Protein AF-A0A6V7XSJ8-F1 (afdb_monomer_lite)

Radius of gyration: 25.2 Å; chains: 1; bounding box: 64×35×84 Å

pLDDT: mean 87.39, std 11.79, range [41.0, 97.06]

Structure (mmCIF, N/CA/C/O backbone):
data_AF-A0A6V7XSJ8-F1
#
_entry.id   AF-A0A6V7XSJ8-F1
#
loop_
_atom_site.group_PDB
_atom_site.id
_atom_site.type_symbol
_atom_site.label_atom_id
_atom_site.label_alt_id
_atom_site.label_comp_id
_atom_site.label_asym_id
_atom_site.label_entity_id
_atom_site.label_seq_id
_atom_site.pdbx_PDB_ins_code
_atom_site.Cartn_x
_atom_site.Cartn_y
_atom_site.Cartn_z
_atom_site.occupancy
_atom_site.B_iso_or_equiv
_atom_site.auth_seq_id
_atom_site.auth_comp_id
_atom_site.auth_asym_id
_atom_site.auth_atom_id
_atom_site.pdbx_PDB_model_num
ATOM 1 N N . MET A 1 1 ? 30.328 -7.408 -43.874 1.00 63.12 1 MET A N 1
ATOM 2 C CA . MET A 1 1 ? 31.336 -8.475 -43.660 1.00 63.12 1 MET A CA 1
ATOM 3 C C . MET A 1 1 ? 31.063 -9.715 -44.503 1.00 63.12 1 MET A C 1
ATOM 5 O O . MET A 1 1 ? 31.983 -10.146 -45.178 1.00 63.12 1 MET A O 1
ATOM 9 N N . PHE A 1 2 ? 29.824 -10.223 -44.564 1.00 69.25 2 PHE A N 1
ATOM 10 C CA . PHE A 1 2 ? 29.476 -11.401 -45.383 1.00 69.25 2 PHE A CA 1
ATOM 11 C C . PHE A 1 2 ? 29.810 -11.287 -46.884 1.00 69.25 2 PHE A C 1
ATOM 13 O O . PHE A 1 2 ? 30.227 -12.275 -47.473 1.00 69.25 2 PHE A O 1
ATOM 20 N N . ILE A 1 3 ? 29.685 -10.093 -47.479 1.00 80.62 3 ILE A N 1
ATOM 21 C CA . ILE A 1 3 ? 29.991 -9.845 -48.905 1.00 80.62 3 ILE A CA 1
ATOM 22 C C . ILE A 1 3 ? 31.507 -9.827 -49.194 1.00 80.62 3 ILE A C 1
ATOM 24 O O . ILE A 1 3 ? 31.918 -10.119 -50.308 1.00 80.62 3 ILE A O 1
ATOM 28 N N . ILE A 1 4 ? 32.340 -9.496 -48.199 1.00 83.94 4 ILE A N 1
ATOM 29 C CA . ILE A 1 4 ? 33.801 -9.362 -48.361 1.00 83.94 4 ILE A CA 1
ATOM 30 C C . ILE A 1 4 ? 34.502 -10.690 -48.067 1.00 83.94 4 ILE A C 1
ATOM 32 O O . ILE A 1 4 ? 35.364 -11.125 -48.818 1.00 83.94 4 ILE A O 1
ATOM 36 N N . SER A 1 5 ? 34.150 -11.341 -46.958 1.00 82.94 5 SER A N 1
ATOM 37 C CA . SER A 1 5 ? 34.619 -12.691 -46.649 1.00 82.94 5 SER A CA 1
ATOM 38 C C . SER A 1 5 ? 33.635 -13.385 -45.715 1.00 82.94 5 SER A C 1
ATOM 40 O O . SER A 1 5 ? 33.434 -12.998 -44.564 1.00 82.94 5 SER A O 1
ATOM 42 N N . TRP A 1 6 ? 33.005 -14.439 -46.226 1.00 88.88 6 TRP A N 1
ATOM 43 C CA . TRP A 1 6 ? 31.966 -15.173 -45.507 1.00 88.88 6 TRP A CA 1
ATOM 44 C C . TRP A 1 6 ? 32.512 -15.919 -44.277 1.00 88.88 6 TRP A C 1
ATOM 46 O O . TRP A 1 6 ? 31.845 -15.978 -43.245 1.00 88.88 6 TRP A O 1
ATOM 56 N N . TRP A 1 7 ? 33.757 -16.410 -44.341 1.00 88.00 7 TRP A N 1
ATOM 57 C CA . TRP A 1 7 ? 34.388 -17.131 -43.230 1.00 88.00 7 TRP A CA 1
ATOM 58 C C . TRP A 1 7 ? 34.697 -16.210 -42.037 1.00 88.00 7 TRP A C 1
ATOM 60 O O . TRP A 1 7 ? 34.354 -16.526 -40.898 1.00 88.00 7 TRP A O 1
ATOM 70 N N . THR A 1 8 ? 35.265 -15.022 -42.267 1.00 90.06 8 THR A N 1
ATOM 71 C CA . THR A 1 8 ? 35.552 -14.074 -41.170 1.00 90.06 8 THR A CA 1
ATOM 72 C C . THR A 1 8 ? 34.268 -13.570 -40.496 1.00 90.06 8 THR A C 1
ATOM 74 O O . THR A 1 8 ? 34.232 -13.358 -39.281 1.00 90.06 8 THR A O 1
ATOM 77 N N . ALA A 1 9 ? 33.181 -13.439 -41.262 1.00 89.19 9 ALA A N 1
ATOM 78 C CA . ALA A 1 9 ? 31.868 -13.079 -40.740 1.00 89.19 9 ALA A CA 1
ATOM 79 C C . ALA A 1 9 ? 31.292 -14.169 -39.817 1.00 89.19 9 ALA A C 1
ATOM 81 O O . ALA A 1 9 ? 30.773 -13.855 -38.748 1.00 89.19 9 ALA A O 1
ATOM 82 N N . LEU A 1 10 ? 31.445 -15.446 -40.184 1.00 91.56 10 LEU A N 1
ATOM 83 C CA . LEU A 1 10 ? 31.057 -16.580 -39.339 1.00 91.56 10 LEU A CA 1
ATOM 84 C C . LEU A 1 10 ? 31.848 -16.611 -38.025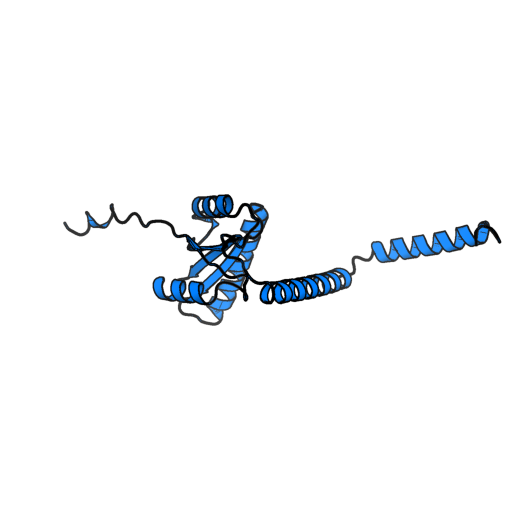 1.00 91.56 10 LEU A C 1
ATOM 86 O O . LEU A 1 10 ? 31.267 -16.803 -36.957 1.00 91.56 10 LEU A O 1
ATOM 90 N N . LEU A 1 11 ? 33.158 -16.361 -38.093 1.00 91.94 11 LEU A N 1
ATOM 91 C CA . LEU A 1 11 ? 34.026 -16.350 -36.917 1.00 91.94 11 LEU A CA 1
ATOM 92 C C . LEU A 1 11 ? 33.646 -15.232 -35.935 1.00 91.94 11 LEU A C 1
ATOM 94 O O . LEU A 1 11 ? 33.499 -15.479 -34.740 1.00 91.94 11 LEU A O 1
ATOM 98 N N . THR A 1 12 ? 33.442 -14.007 -36.425 1.00 92.19 12 THR A N 1
ATOM 99 C CA . THR A 1 12 ? 33.048 -12.873 -35.570 1.00 92.19 12 THR A CA 1
ATOM 100 C C . THR A 1 12 ? 31.660 -13.071 -34.964 1.00 92.19 12 THR A C 1
ATOM 102 O O . THR A 1 12 ? 31.475 -12.806 -33.777 1.00 92.19 12 THR A O 1
ATOM 105 N N . PHE A 1 13 ? 30.707 -13.613 -35.727 1.00 92.81 13 PHE A N 1
ATOM 106 C CA . PHE A 1 13 ? 29.383 -13.963 -35.215 1.00 92.81 13 PHE A CA 1
ATOM 107 C C . PHE A 1 13 ? 29.461 -14.990 -34.079 1.00 92.81 13 PHE A C 1
ATOM 109 O O . PHE A 1 13 ? 28.840 -14.792 -33.035 1.00 92.81 13 PHE A O 1
ATOM 116 N N . PHE A 1 14 ? 30.275 -16.038 -34.233 1.00 94.50 14 PHE A N 1
ATOM 117 C CA . PHE A 1 14 ? 30.504 -17.022 -33.175 1.00 94.50 14 PHE A CA 1
ATOM 118 C C . PHE A 1 14 ? 31.067 -16.378 -31.901 1.00 94.50 14 PHE A C 1
ATOM 120 O O . PHE A 1 14 ? 30.554 -16.639 -30.815 1.00 94.50 14 PHE A O 1
ATOM 127 N N . PHE A 1 15 ? 32.057 -15.485 -32.015 1.00 95.25 15 PHE A N 1
ATOM 128 C CA . PHE A 1 15 ? 32.591 -14.755 -30.859 1.00 95.25 15 PHE A CA 1
ATOM 129 C C . PHE A 1 15 ? 31.533 -13.886 -30.168 1.00 95.25 15 PHE A C 1
ATOM 131 O O . PHE A 1 15 ? 31.435 -13.908 -28.941 1.00 95.25 15 PHE A O 1
ATOM 138 N N . PHE A 1 16 ? 30.705 -13.162 -30.925 1.00 94.75 16 PHE A N 1
ATOM 139 C CA . PHE A 1 16 ? 29.608 -12.375 -30.354 1.00 94.75 16 PHE A CA 1
ATOM 140 C C . PHE A 1 16 ? 28.580 -13.250 -29.636 1.00 94.75 16 PHE A C 1
ATOM 142 O O . PHE A 1 16 ? 28.163 -12.910 -28.530 1.00 94.75 16 PHE A O 1
ATOM 149 N N . VAL A 1 17 ? 28.201 -14.387 -30.223 1.00 94.62 17 VAL A N 1
ATOM 150 C CA . VAL A 1 17 ? 27.280 -15.349 -29.602 1.00 94.62 17 VAL A CA 1
ATOM 151 C C . VAL A 1 17 ? 27.898 -15.963 -28.345 1.00 94.62 17 VAL A C 1
ATOM 153 O O . VAL A 1 17 ? 27.226 -16.042 -27.322 1.00 94.62 17 VAL A O 1
ATOM 156 N N . ALA A 1 18 ? 29.179 -16.331 -28.369 1.00 93.44 18 ALA A N 1
ATOM 157 C CA . ALA A 1 18 ? 29.881 -16.879 -27.210 1.00 93.44 18 ALA A CA 1
ATOM 158 C C . ALA A 1 18 ? 29.947 -15.868 -26.052 1.00 93.44 18 ALA A C 1
ATOM 160 O O . ALA A 1 18 ? 29.645 -16.214 -24.910 1.00 93.44 18 ALA A O 1
ATOM 161 N N . ILE A 1 19 ? 30.263 -14.602 -26.346 1.00 92.31 19 ILE A N 1
ATOM 162 C CA . ILE A 1 19 ? 30.249 -13.513 -25.359 1.00 92.31 19 ILE A CA 1
ATOM 163 C C . ILE A 1 19 ? 28.825 -13.264 -24.848 1.00 92.31 19 ILE A C 1
ATOM 165 O O . ILE A 1 19 ? 28.627 -13.091 -23.646 1.00 92.31 19 ILE A O 1
ATOM 169 N N . TYR A 1 20 ? 27.824 -13.279 -25.730 1.00 89.31 20 TYR A N 1
ATOM 170 C CA . TYR A 1 20 ? 26.421 -13.109 -25.357 1.00 89.31 20 TYR A CA 1
ATOM 171 C C . TYR A 1 20 ? 25.954 -14.210 -24.398 1.00 89.31 20 TYR A C 1
ATOM 173 O O . TYR A 1 20 ? 25.417 -13.903 -23.335 1.00 89.31 20 TYR A O 1
ATOM 181 N N . ILE A 1 21 ? 26.217 -15.477 -24.727 1.00 88.62 21 ILE A N 1
ATOM 182 C CA . ILE A 1 21 ? 25.907 -16.638 -23.882 1.00 88.62 21 ILE A CA 1
ATOM 183 C C . ILE A 1 21 ? 26.650 -16.527 -22.543 1.00 88.62 21 ILE A C 1
ATOM 185 O O . ILE A 1 21 ? 26.052 -16.737 -21.488 1.00 88.62 21 ILE A O 1
ATOM 189 N N . TYR A 1 22 ? 27.923 -16.124 -22.557 1.00 88.12 22 TYR A N 1
ATOM 190 C CA . TYR A 1 22 ? 28.721 -15.936 -21.344 1.00 88.12 22 TYR A CA 1
ATOM 191 C C . TYR A 1 22 ? 28.134 -14.866 -20.406 1.00 88.12 22 TYR A C 1
ATOM 193 O O . TYR A 1 22 ? 28.004 -15.095 -19.200 1.00 88.12 22 TYR A O 1
ATOM 201 N N . VAL A 1 23 ? 27.730 -13.711 -20.944 1.00 83.56 23 VAL A N 1
ATOM 202 C CA . VAL A 1 23 ? 27.083 -12.639 -20.169 1.00 83.56 23 VAL A CA 1
ATOM 203 C C . VAL A 1 23 ? 25.695 -13.062 -19.690 1.00 83.56 23 VAL A C 1
ATOM 205 O O . VAL A 1 23 ? 25.355 -12.808 -18.538 1.00 83.56 23 VAL A O 1
ATOM 208 N N . ALA A 1 24 ? 24.911 -13.741 -20.530 1.00 77.44 24 ALA A N 1
ATOM 209 C CA . ALA A 1 24 ? 23.573 -14.213 -20.182 1.00 77.44 24 ALA A CA 1
ATOM 210 C C . ALA A 1 24 ? 23.591 -15.262 -19.055 1.00 77.44 24 ALA A C 1
ATOM 212 O O . ALA A 1 24 ? 22.710 -15.254 -18.193 1.00 77.44 24 ALA A O 1
ATOM 213 N N . HIS A 1 25 ? 24.605 -16.133 -19.014 1.00 76.44 25 HIS A N 1
ATOM 214 C CA . HIS A 1 25 ? 24.755 -17.136 -17.955 1.00 76.44 25 HIS A CA 1
ATOM 215 C C . HIS A 1 25 ? 25.295 -16.576 -16.640 1.00 76.44 25 HIS A C 1
ATOM 217 O O . HIS A 1 25 ? 24.993 -17.122 -15.574 1.00 76.44 25 HIS A O 1
ATOM 223 N N . ARG A 1 26 ? 26.040 -15.464 -16.660 1.00 77.19 26 ARG A N 1
ATOM 224 C CA . ARG A 1 26 ? 26.332 -14.739 -15.422 1.00 77.19 26 ARG A CA 1
ATOM 225 C C . ARG A 1 26 ? 25.073 -14.004 -14.981 1.00 77.19 26 ARG A C 1
ATOM 227 O O . ARG A 1 26 ? 24.807 -12.879 -15.390 1.00 77.19 26 ARG A O 1
ATOM 234 N N . LYS A 1 27 ? 24.319 -14.634 -14.076 1.00 58.28 27 LYS A N 1
ATOM 235 C CA . LYS A 1 27 ? 23.227 -14.015 -13.313 1.00 58.28 27 LYS A CA 1
ATOM 236 C C . LYS A 1 27 ? 23.809 -12.921 -12.406 1.00 58.28 27 LYS A C 1
ATOM 238 O O . LYS A 1 27 ? 24.014 -13.109 -11.212 1.00 58.28 27 LYS A O 1
ATOM 243 N N . LEU A 1 2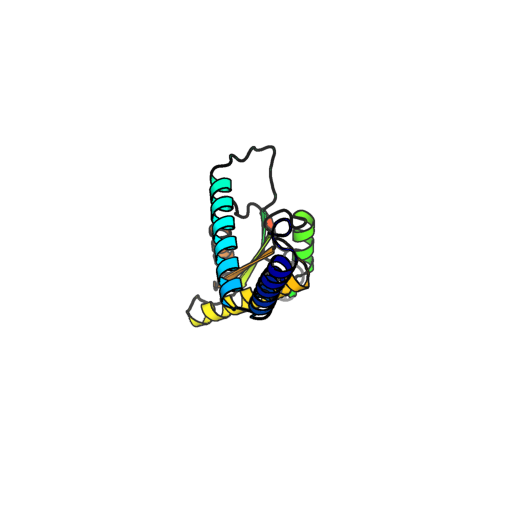8 ? 24.159 -11.790 -13.008 1.00 56.91 28 LEU A N 1
ATOM 244 C CA . LEU A 1 28 ? 24.730 -10.633 -12.344 1.00 56.91 28 LEU A CA 1
ATOM 245 C C . LEU A 1 28 ? 23.646 -10.034 -11.451 1.00 56.91 28 LEU A C 1
ATOM 247 O O . LEU A 1 28 ? 22.672 -9.455 -11.934 1.00 56.91 28 LEU A O 1
ATOM 251 N N . THR A 1 29 ? 23.828 -10.134 -10.139 1.00 60.22 29 THR A N 1
ATOM 252 C CA . THR A 1 29 ? 23.026 -9.420 -9.134 1.00 60.22 29 THR A CA 1
ATOM 253 C C . THR A 1 29 ? 22.911 -7.922 -9.448 1.00 60.22 29 THR A C 1
ATOM 255 O O . THR A 1 29 ? 21.887 -7.311 -9.140 1.00 60.22 29 THR A O 1
ATOM 258 N N . SER A 1 30 ? 23.891 -7.338 -10.152 1.00 63.91 30 SER A N 1
ATOM 259 C CA . SER A 1 30 ? 23.836 -5.955 -10.632 1.00 63.91 30 SER A CA 1
ATOM 260 C C . SER A 1 30 ? 22.699 -5.692 -11.629 1.00 63.91 30 SER A C 1
ATOM 262 O O . SER A 1 30 ? 22.080 -4.636 -11.532 1.00 63.91 30 SER A O 1
ATOM 264 N N . ILE A 1 31 ? 22.336 -6.625 -12.522 1.00 69.12 31 ILE A N 1
ATOM 265 C CA . ILE A 1 31 ? 21.240 -6.435 -13.498 1.00 69.12 31 ILE A CA 1
ATOM 266 C C . ILE A 1 31 ? 19.907 -6.216 -12.776 1.00 69.12 31 ILE A C 1
ATOM 268 O O . ILE A 1 31 ? 19.142 -5.327 -13.148 1.00 69.12 31 ILE A O 1
ATOM 272 N N . GLY A 1 32 ? 19.655 -6.965 -11.698 1.00 74.38 32 GLY A N 1
ATOM 273 C CA . GLY A 1 32 ? 18.466 -6.780 -10.863 1.00 74.38 32 GLY A CA 1
ATOM 274 C C . GLY A 1 32 ? 18.431 -5.405 -10.191 1.00 74.38 32 GLY A C 1
ATOM 275 O O . GLY A 1 32 ? 17.395 -4.740 -10.190 1.00 74.38 32 GLY A O 1
ATOM 276 N N . VAL A 1 33 ? 19.575 -4.930 -9.690 1.00 76.62 33 VAL A N 1
ATOM 277 C CA . VAL A 1 33 ? 19.698 -3.597 -9.076 1.00 76.62 33 VAL A CA 1
ATOM 278 C C . VAL A 1 33 ? 19.525 -2.481 -10.113 1.00 76.62 33 VAL A C 1
ATOM 280 O O . VAL A 1 33 ? 18.838 -1.494 -9.843 1.00 76.62 33 VAL A O 1
ATOM 283 N N . HIS A 1 34 ? 20.092 -2.628 -11.312 1.00 82.19 34 HIS A N 1
ATOM 284 C CA . HIS A 1 34 ? 19.903 -1.677 -12.411 1.00 82.19 34 HIS A CA 1
ATOM 285 C C . HIS A 1 34 ? 18.442 -1.632 -12.878 1.00 82.19 34 HIS A C 1
ATOM 287 O O . HIS A 1 34 ? 17.898 -0.544 -13.070 1.00 82.19 34 HIS A O 1
ATOM 293 N N . LEU A 1 35 ? 17.781 -2.788 -12.989 1.00 85.38 35 LEU A N 1
ATOM 294 C CA . LEU A 1 35 ? 16.366 -2.870 -13.347 1.00 85.38 35 LEU A CA 1
ATOM 295 C C . LEU A 1 35 ? 15.477 -2.218 -12.281 1.00 85.38 35 LEU A C 1
ATOM 297 O O . LEU A 1 35 ? 14.582 -1.447 -12.621 1.00 85.38 35 LEU A O 1
ATOM 301 N N . HIS A 1 36 ? 15.752 -2.464 -10.997 1.00 83.25 36 HIS A N 1
ATOM 302 C CA . HIS A 1 36 ? 15.031 -1.826 -9.897 1.00 83.25 36 HIS A CA 1
ATOM 303 C C . HIS A 1 36 ? 15.149 -0.297 -9.952 1.00 83.25 36 HIS A C 1
ATOM 305 O O . HIS A 1 36 ? 14.137 0.397 -9.865 1.00 83.25 36 HIS A O 1
ATOM 311 N N . LYS A 1 37 ? 16.363 0.229 -10.175 1.00 87.56 37 LYS A N 1
ATOM 312 C CA . LYS A 1 37 ? 16.598 1.673 -10.345 1.00 87.56 37 LYS A CA 1
ATOM 313 C C . LYS A 1 37 ? 15.790 2.243 -11.513 1.00 87.56 37 LYS A C 1
ATOM 315 O O . LYS A 1 37 ? 15.122 3.258 -11.347 1.00 87.56 37 LYS A O 1
ATOM 320 N N . LEU A 1 38 ? 15.798 1.568 -12.665 1.00 91.19 38 LEU A N 1
ATOM 321 C CA . LEU A 1 38 ? 15.038 1.994 -13.843 1.00 91.19 38 LEU A CA 1
ATOM 322 C C . LEU A 1 38 ? 13.528 2.039 -13.567 1.00 91.19 38 LEU A C 1
ATOM 324 O O . LEU A 1 38 ? 12.864 3.011 -13.929 1.00 91.19 38 LEU A O 1
ATOM 328 N N . ILE A 1 39 ? 12.984 0.994 -12.935 1.00 92.81 39 ILE A N 1
ATOM 329 C CA . ILE A 1 39 ? 11.562 0.916 -12.577 1.00 92.81 39 ILE A CA 1
ATOM 330 C C . ILE A 1 39 ? 11.206 2.045 -11.613 1.00 92.81 39 ILE A C 1
ATOM 332 O O . ILE A 1 39 ? 10.231 2.753 -11.847 1.00 92.81 39 ILE A O 1
ATOM 336 N N . LEU A 1 40 ? 12.013 2.255 -10.574 1.00 92.44 40 LEU A N 1
ATOM 337 C CA . LEU A 1 40 ? 11.773 3.294 -9.580 1.00 92.44 40 LEU A CA 1
ATOM 338 C C . LEU A 1 40 ? 11.750 4.693 -10.210 1.00 92.44 40 LEU A C 1
ATOM 340 O O . LEU A 1 40 ? 10.806 5.446 -9.975 1.00 92.44 40 LEU A O 1
ATOM 344 N N . SER A 1 41 ? 12.732 5.022 -11.056 1.00 93.62 41 SER A N 1
ATOM 345 C CA . SER A 1 41 ? 12.765 6.304 -11.770 1.00 93.62 41 SER A CA 1
ATOM 346 C C . SER A 1 41 ? 11.541 6.488 -12.669 1.00 93.62 41 SER A C 1
ATOM 348 O O . SER A 1 41 ? 10.922 7.549 -12.639 1.00 93.62 41 SER A O 1
ATOM 350 N N . LYS A 1 42 ? 11.133 5.449 -13.413 1.00 95.69 42 LYS A N 1
ATOM 351 C CA . LYS A 1 42 ? 9.914 5.496 -14.238 1.00 95.69 42 LYS A CA 1
ATOM 352 C C . LYS A 1 42 ? 8.660 5.717 -13.395 1.00 95.69 42 LYS A C 1
ATOM 354 O O . LYS A 1 42 ? 7.856 6.582 -13.735 1.00 95.69 42 LYS A O 1
ATOM 359 N N . CYS A 1 43 ? 8.498 4.978 -12.297 1.00 93.19 43 CYS A N 1
ATOM 360 C CA . CYS A 1 43 ? 7.373 5.144 -11.378 1.00 93.19 43 CYS A CA 1
ATOM 361 C C . CYS A 1 43 ? 7.319 6.568 -10.821 1.00 93.19 43 CYS A C 1
ATOM 363 O O . CYS A 1 43 ? 6.257 7.180 -10.834 1.00 93.19 43 CYS A O 1
ATOM 365 N N . PHE A 1 44 ? 8.458 7.126 -10.406 1.00 91.81 44 PHE A N 1
ATOM 366 C CA . PHE A 1 44 ? 8.531 8.497 -9.909 1.00 91.81 44 PHE A CA 1
ATOM 367 C C . PHE A 1 44 ? 8.095 9.521 -10.968 1.00 91.81 44 PHE A C 1
ATOM 369 O O . PHE A 1 44 ? 7.246 10.366 -10.687 1.00 91.81 44 PHE A O 1
ATOM 376 N N . THR A 1 45 ? 8.595 9.416 -12.205 1.00 93.81 45 THR A N 1
ATOM 377 C CA . THR A 1 45 ? 8.174 10.292 -13.312 1.00 93.81 45 THR A CA 1
ATOM 378 C C . THR A 1 45 ? 6.675 10.172 -13.602 1.00 93.81 45 THR A C 1
ATOM 380 O O . THR A 1 45 ? 6.018 11.184 -13.843 1.00 93.81 45 THR A O 1
ATOM 383 N N . ILE A 1 46 ? 6.115 8.958 -13.555 1.00 92.88 46 ILE A N 1
ATOM 384 C CA . ILE A 1 46 ? 4.679 8.723 -13.762 1.00 92.88 46 ILE A CA 1
ATOM 385 C C . ILE A 1 46 ? 3.854 9.342 -12.628 1.00 92.88 46 ILE A C 1
ATOM 387 O O . ILE A 1 46 ? 2.902 10.065 -12.912 1.00 92.88 46 ILE A O 1
ATOM 391 N N . CYS A 1 47 ? 4.231 9.120 -11.366 1.00 91.69 47 CYS A N 1
ATOM 392 C CA . CYS A 1 47 ? 3.561 9.724 -10.212 1.00 91.69 47 CYS A CA 1
ATOM 393 C C . CYS A 1 47 ? 3.602 11.256 -10.281 1.00 91.69 47 CYS A C 1
ATOM 395 O O . CYS A 1 47 ? 2.589 11.915 -10.078 1.00 91.69 47 CYS A O 1
ATOM 397 N N . PHE A 1 48 ? 4.743 11.836 -10.652 1.00 92.38 48 PHE A N 1
ATOM 398 C CA . PHE A 1 48 ? 4.868 13.283 -10.802 1.00 92.38 48 PHE A CA 1
ATOM 399 C C . PHE A 1 48 ? 4.038 13.839 -11.972 1.00 92.38 48 PHE A C 1
ATOM 401 O O . PHE A 1 48 ? 3.464 14.923 -11.883 1.00 92.38 48 PHE A O 1
ATOM 408 N N . LYS A 1 49 ? 3.923 13.095 -13.078 1.00 91.75 49 LYS A N 1
ATOM 409 C CA . LYS A 1 49 ? 3.019 13.456 -14.179 1.00 91.75 49 LYS A CA 1
ATOM 410 C C . LYS A 1 49 ? 1.551 13.388 -13.746 1.00 91.75 49 LYS A C 1
ATOM 412 O O . LYS A 1 49 ? 0.758 14.233 -14.162 1.00 91.75 49 LYS A O 1
ATOM 417 N N . LEU A 1 50 ? 1.203 12.419 -12.899 1.00 89.81 50 LEU A N 1
ATOM 418 C CA . LEU A 1 50 ? -0.138 12.293 -12.337 1.00 89.81 50 LEU A CA 1
ATOM 419 C C . LEU A 1 50 ? -0.504 13.529 -11.505 1.00 89.81 50 LEU A C 1
ATOM 421 O O . LEU A 1 50 ? -1.585 14.070 -11.712 1.00 89.81 50 LEU A O 1
ATOM 425 N N . GLU A 1 51 ? 0.410 14.053 -10.678 1.00 89.56 51 GLU A N 1
ATOM 426 C CA . GLU A 1 51 ? 0.198 15.303 -9.919 1.00 89.56 51 GLU A CA 1
ATOM 427 C C . GLU A 1 51 ? -0.237 16.479 -10.794 1.00 89.56 51 GLU A C 1
ATOM 429 O O . GLU A 1 51 ? -1.135 17.234 -10.430 1.00 89.56 51 GLU A O 1
ATOM 434 N N . ARG A 1 52 ? 0.353 16.621 -11.981 1.00 86.69 52 ARG A N 1
ATOM 435 C CA . ARG A 1 52 ? 0.044 17.726 -12.901 1.00 86.69 52 ARG A CA 1
ATOM 436 C C . ARG A 1 52 ? -1.237 17.524 -13.708 1.00 86.69 52 ARG A C 1
ATOM 438 O O . ARG A 1 52 ? -1.710 18.467 -14.327 1.00 86.69 52 ARG A O 1
ATOM 445 N N . THR A 1 53 ? -1.781 16.311 -13.735 1.00 86.75 53 THR A N 1
ATOM 446 C CA . THR A 1 53 ? -2.969 15.991 -14.535 1.00 86.75 53 THR A CA 1
ATOM 447 C C . THR A 1 53 ? -4.225 16.413 -13.783 1.00 86.75 53 THR A C 1
ATOM 449 O O . THR A 1 53 ? -4.451 15.941 -12.670 1.00 86.75 53 THR A O 1
ATOM 452 N N . GLU A 1 54 ? -5.047 17.293 -14.350 1.00 80.19 54 GLU A N 1
ATOM 453 C CA . GLU A 1 54 ? -6.302 17.702 -13.711 1.00 80.19 54 GLU A CA 1
ATOM 454 C C . GLU A 1 54 ? -7.297 16.537 -13.634 1.00 80.19 54 GLU A C 1
ATOM 456 O O . GLU A 1 54 ? -7.516 15.805 -14.602 1.00 80.19 54 GLU A O 1
ATOM 461 N N . GLU A 1 55 ? -7.898 16.350 -12.459 1.00 75.00 55 GLU A N 1
ATOM 462 C CA . GLU A 1 55 ? -8.974 15.382 -12.283 1.00 75.00 55 GLU A CA 1
ATOM 463 C C . GLU A 1 55 ? -10.295 16.038 -12.679 1.00 75.00 55 GLU A C 1
ATOM 465 O O . GLU A 1 55 ? -10.807 16.920 -11.992 1.00 75.00 55 GLU A O 1
ATOM 470 N N . HIS A 1 56 ? -10.872 15.599 -13.794 1.00 77.19 56 HIS A N 1
ATOM 471 C CA . HIS A 1 56 ? -12.233 15.989 -14.137 1.00 77.19 56 HIS A CA 1
ATOM 472 C C . HIS A 1 56 ? -13.241 15.194 -13.304 1.00 77.19 56 HIS A C 1
ATOM 474 O O . HIS A 1 56 ? -13.151 13.970 -13.214 1.00 77.19 56 HIS A O 1
ATOM 480 N N . VAL A 1 57 ? -14.273 15.876 -12.793 1.00 68.56 57 VAL A N 1
ATOM 481 C CA . VAL A 1 57 ? -15.371 15.294 -11.985 1.00 68.56 57 VAL A CA 1
ATOM 482 C C . VAL A 1 57 ? -16.031 14.082 -12.665 1.00 68.56 57 VAL A C 1
ATOM 484 O O . VAL A 1 57 ? -16.517 13.171 -12.003 1.00 68.56 57 VAL A O 1
ATOM 487 N N . LYS A 1 58 ? -15.997 14.028 -14.003 1.00 81.50 58 LYS A N 1
ATOM 488 C CA . LYS A 1 58 ? -16.556 12.934 -14.813 1.00 81.50 58 LYS A CA 1
ATOM 489 C C . LYS A 1 58 ? -15.709 11.651 -14.827 1.00 81.50 58 LYS A C 1
ATOM 491 O O . LYS A 1 58 ? -16.179 10.642 -15.336 1.00 81.50 58 LYS A O 1
ATOM 496 N N . ASN A 1 59 ? -14.485 11.669 -14.297 1.00 82.62 59 ASN A N 1
ATOM 497 C CA . ASN A 1 59 ? -13.552 10.539 -14.325 1.00 82.62 59 ASN A CA 1
ATOM 498 C C . ASN A 1 59 ? -13.144 10.105 -12.909 1.00 82.62 59 ASN A C 1
ATOM 500 O O . ASN A 1 59 ? -11.963 9.930 -12.606 1.00 82.62 59 ASN A O 1
ATOM 504 N N . TYR A 1 60 ? -14.133 9.966 -12.025 1.00 87.12 60 TYR A N 1
ATOM 505 C CA . TYR A 1 60 ? -13.910 9.488 -10.666 1.00 87.12 60 TYR A CA 1
ATOM 506 C C . TYR A 1 60 ? -13.370 8.050 -10.659 1.00 87.12 60 TYR A C 1
ATOM 508 O O . TYR A 1 60 ? -13.901 7.171 -11.343 1.00 87.12 60 TYR A O 1
ATOM 516 N N . ARG A 1 61 ? -12.340 7.791 -9.842 1.00 88.75 61 ARG A N 1
ATOM 517 C CA . ARG A 1 61 ? -11.815 6.442 -9.591 1.00 88.75 61 ARG A CA 1
ATOM 518 C C . ARG A 1 61 ? -11.878 6.103 -8.097 1.00 88.75 61 ARG A C 1
ATOM 520 O O . ARG A 1 61 ? -11.341 6.862 -7.288 1.00 88.75 61 ARG A O 1
ATOM 527 N N . PRO A 1 62 ? -12.479 4.9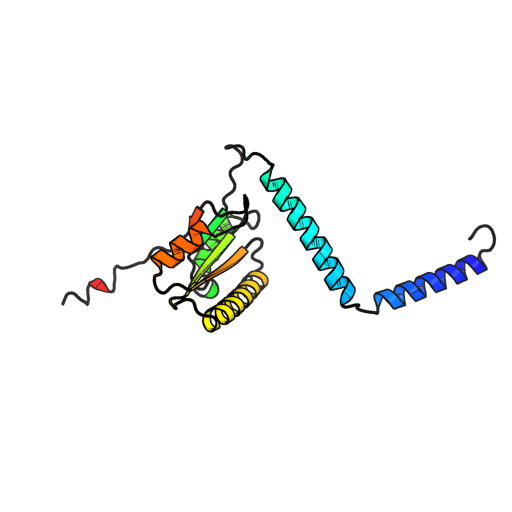64 -7.712 1.00 92.69 62 PRO A N 1
ATOM 528 C CA . PRO A 1 62 ? -12.555 4.567 -6.311 1.00 92.69 62 PRO A CA 1
ATOM 529 C C . PRO A 1 62 ? -11.180 4.105 -5.814 1.00 92.69 62 PRO A C 1
ATOM 531 O O . PRO A 1 62 ? -10.640 3.118 -6.310 1.00 92.69 62 PRO A O 1
ATOM 534 N N . GLN A 1 63 ? -10.613 4.802 -4.833 1.00 94.38 63 GLN A N 1
ATOM 535 C CA . GLN A 1 63 ? -9.359 4.453 -4.163 1.00 94.38 63 GLN A CA 1
ATOM 536 C C . GLN A 1 63 ? -9.681 4.147 -2.696 1.00 94.38 63 GLN A C 1
ATOM 538 O O . GLN A 1 63 ? -9.997 5.045 -1.915 1.00 94.38 63 GLN A O 1
ATOM 543 N N . ILE A 1 64 ? -9.649 2.872 -2.317 1.00 96.38 64 ILE A N 1
ATOM 544 C CA . ILE A 1 64 ? -10.289 2.396 -1.084 1.00 96.38 64 ILE A CA 1
ATOM 545 C C . ILE A 1 64 ? -9.243 2.107 -0.005 1.00 96.38 64 ILE A C 1
ATOM 547 O O . ILE A 1 64 ? -8.303 1.347 -0.232 1.00 96.38 64 ILE A O 1
ATOM 551 N N . LEU A 1 65 ? -9.434 2.675 1.185 1.00 97.06 65 LEU A N 1
ATOM 552 C CA . LEU A 1 65 ? -8.766 2.269 2.417 1.00 97.06 65 LEU A CA 1
ATOM 553 C C . LEU A 1 65 ? -9.674 1.301 3.177 1.00 97.06 65 LEU A C 1
ATOM 555 O O . LEU A 1 65 ? -10.714 1.694 3.702 1.00 97.06 65 LEU A O 1
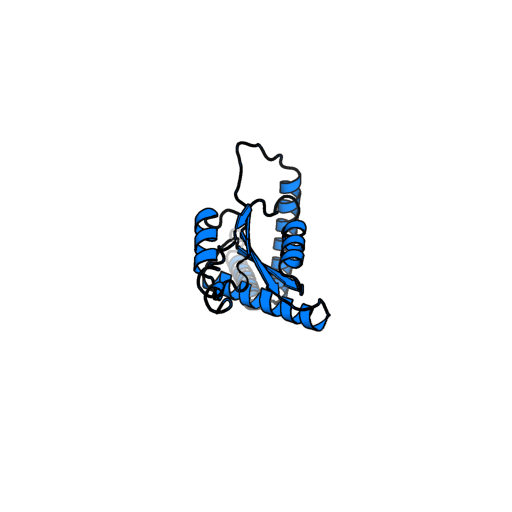ATOM 559 N N . VAL A 1 66 ? -9.273 0.041 3.269 1.00 96.56 66 VAL A N 1
ATOM 560 C CA . VAL A 1 66 ? -9.991 -0.999 4.004 1.00 96.56 66 VAL A CA 1
ATOM 561 C C . VAL A 1 66 ? -9.411 -1.117 5.401 1.00 96.56 66 VAL A C 1
ATOM 563 O O . VAL A 1 66 ? -8.268 -1.531 5.569 1.00 96.56 66 VAL A O 1
ATOM 566 N N . LEU A 1 67 ? -10.205 -0.824 6.426 1.00 95.38 67 LEU A N 1
ATOM 567 C CA . LEU A 1 67 ? -9.843 -1.073 7.823 1.00 95.38 67 LEU A CA 1
ATOM 568 C C . LEU A 1 67 ? -10.081 -2.552 8.170 1.00 95.38 67 LEU A C 1
ATOM 570 O O . LEU A 1 67 ? -10.975 -2.903 8.945 1.00 95.38 67 LEU A O 1
ATOM 574 N N . SER A 1 68 ? -9.295 -3.437 7.555 1.00 92.00 68 SER A N 1
ATOM 575 C CA . SER A 1 68 ? -9.412 -4.890 7.716 1.00 92.00 68 SER A CA 1
ATOM 576 C C . SER A 1 68 ? -8.830 -5.389 9.036 1.00 92.00 68 SER A C 1
ATOM 578 O O . SER A 1 68 ? -9.255 -6.433 9.527 1.00 92.00 68 SER A O 1
ATOM 580 N N . GLY A 1 69 ? -7.869 -4.673 9.627 1.00 91.19 69 GLY A N 1
ATOM 581 C CA . GLY A 1 69 ? -6.979 -5.293 10.604 1.00 91.19 69 GLY A CA 1
ATOM 582 C C . GLY A 1 69 ? -6.098 -6.303 9.874 1.00 91.19 69 GLY A C 1
ATOM 583 O O . GLY A 1 69 ? -5.567 -5.973 8.817 1.00 91.19 69 GLY A O 1
ATOM 584 N N . ASN A 1 70 ? -6.015 -7.538 10.371 1.00 91.81 70 ASN A N 1
ATOM 585 C CA . ASN A 1 70 ? -5.385 -8.629 9.630 1.00 91.81 70 ASN A CA 1
ATOM 586 C C . ASN A 1 70 ? -6.238 -9.007 8.385 1.00 91.81 70 ASN A C 1
ATOM 588 O O . ASN A 1 70 ? -7.325 -9.567 8.545 1.00 91.81 70 ASN A O 1
ATOM 592 N N . PRO A 1 71 ? -5.769 -8.746 7.148 1.00 91.25 71 PRO A N 1
ATOM 593 C CA . PRO A 1 71 ? -6.459 -9.106 5.905 1.00 91.25 71 PRO A CA 1
ATOM 594 C C . PRO A 1 71 ? -6.770 -10.603 5.792 1.00 91.25 71 PRO A C 1
ATOM 596 O O . PRO A 1 71 ? -7.828 -10.966 5.285 1.00 91.25 71 PRO A O 1
ATOM 599 N N . ALA A 1 72 ? -5.896 -11.470 6.316 1.00 90.44 72 ALA A N 1
ATOM 600 C CA . ALA A 1 72 ? -6.080 -12.917 6.247 1.00 90.44 72 ALA A CA 1
ATOM 601 C C . ALA A 1 72 ? -7.257 -13.400 7.109 1.00 90.44 72 ALA A C 1
ATOM 603 O O . ALA A 1 72 ? -7.963 -14.324 6.714 1.00 90.44 72 ALA A O 1
ATOM 604 N N . SER A 1 73 ? -7.518 -12.758 8.255 1.00 91.00 73 SER A N 1
ATOM 605 C CA . SER A 1 73 ? -8.655 -13.124 9.114 1.00 91.00 73 SER A CA 1
ATOM 606 C C . SER A 1 73 ? -9.991 -12.578 8.607 1.00 91.00 73 SER A C 1
ATOM 608 O O . SER A 1 73 ? -11.044 -13.100 8.966 1.00 91.00 73 SER A O 1
ATOM 610 N N . ARG A 1 74 ? -9.970 -11.536 7.766 1.00 91.12 74 ARG A N 1
ATOM 611 C CA . ARG A 1 74 ? -11.161 -10.902 7.179 1.00 91.12 74 ARG A CA 1
ATOM 612 C C . ARG A 1 74 ? -11.095 -10.856 5.655 1.00 91.12 74 ARG A C 1
ATOM 614 O O . ARG A 1 74 ? -11.416 -9.833 5.048 1.00 91.12 74 ARG A O 1
ATOM 621 N N . ALA A 1 75 ? -10.720 -11.978 5.044 1.00 93.44 75 ALA A N 1
ATOM 622 C CA . ALA A 1 75 ? -10.522 -12.071 3.600 1.00 93.44 75 ALA A CA 1
ATOM 623 C C . ALA A 1 75 ? -11.760 -11.635 2.795 1.00 93.44 75 ALA A C 1
ATOM 625 O O . ALA A 1 75 ? -11.614 -10.907 1.822 1.00 93.44 75 ALA A O 1
ATOM 626 N N . GLY A 1 76 ? -12.976 -11.954 3.257 1.00 93.69 76 GLY A N 1
ATOM 627 C CA . GLY A 1 76 ? -14.210 -11.547 2.570 1.00 93.69 76 GLY A CA 1
ATOM 628 C C . GLY A 1 76 ? -14.390 -10.027 2.436 1.00 93.69 76 GLY A C 1
ATOM 629 O O . GLY A 1 76 ? -14.907 -9.559 1.426 1.00 93.69 76 GLY A O 1
ATOM 630 N N . LEU A 1 77 ? -13.911 -9.233 3.404 1.00 94.88 77 LEU A N 1
ATOM 631 C CA . LEU A 1 77 ? -13.946 -7.767 3.307 1.00 94.88 77 LEU A CA 1
ATOM 632 C C . LEU A 1 77 ? -12.959 -7.257 2.248 1.00 94.88 77 LEU A C 1
ATOM 634 O O . LEU A 1 77 ? -13.255 -6.306 1.526 1.00 94.88 77 LEU A O 1
ATOM 638 N N . VAL A 1 78 ? -11.791 -7.896 2.162 1.00 95.62 78 VAL A N 1
ATOM 639 C CA . VAL A 1 78 ? -10.749 -7.574 1.181 1.00 95.62 78 VAL A CA 1
ATOM 640 C C . VAL A 1 78 ? -11.202 -7.966 -0.222 1.00 95.62 78 VAL A C 1
ATOM 642 O O . VAL A 1 78 ? -11.062 -7.163 -1.137 1.00 95.62 78 VAL A O 1
ATOM 645 N N . ASP A 1 79 ? -11.801 -9.145 -0.384 1.00 94.88 79 ASP A N 1
ATOM 646 C CA . ASP A 1 79 ? -12.341 -9.616 -1.661 1.00 94.88 79 ASP A CA 1
ATOM 647 C C . ASP A 1 79 ? -13.485 -8.719 -2.143 1.00 94.88 79 ASP A C 1
ATOM 649 O O . ASP A 1 79 ? -13.533 -8.352 -3.316 1.00 94.88 79 ASP A O 1
ATOM 653 N N . PHE A 1 80 ? -14.371 -8.294 -1.237 1.00 95.38 80 PHE A N 1
ATOM 654 C CA . PHE A 1 80 ? -15.413 -7.325 -1.560 1.00 95.38 80 PHE A CA 1
ATOM 655 C C . PHE A 1 80 ? -14.809 -6.000 -2.036 1.00 95.38 80 PHE A C 1
ATOM 657 O O . PHE A 1 80 ? -15.168 -5.508 -3.105 1.00 95.38 80 PHE A O 1
ATOM 664 N N . ALA A 1 81 ? -13.835 -5.449 -1.309 1.00 95.75 81 ALA A N 1
ATOM 665 C CA . ALA A 1 81 ? -13.151 -4.229 -1.730 1.00 95.75 81 ALA A CA 1
ATOM 666 C C . ALA A 1 81 ? -12.445 -4.395 -3.085 1.00 95.75 81 ALA A C 1
ATOM 668 O O . ALA A 1 81 ? -12.507 -3.510 -3.939 1.00 95.75 81 ALA A O 1
ATOM 669 N N . TYR A 1 82 ? -11.809 -5.547 -3.301 1.00 95.56 82 TYR A N 1
ATOM 670 C CA . TYR A 1 82 ? -11.140 -5.885 -4.549 1.00 95.56 82 TYR A CA 1
ATOM 671 C C . TYR A 1 82 ? -12.127 -6.037 -5.711 1.00 95.56 82 TYR A C 1
ATOM 673 O O . TYR A 1 82 ? -11.823 -5.625 -6.827 1.00 95.56 82 TYR A O 1
ATOM 681 N N . SER A 1 83 ? -13.337 -6.543 -5.465 1.00 94.69 83 SER A N 1
ATOM 682 C CA . SER A 1 83 ? -14.391 -6.629 -6.482 1.00 94.69 83 SER A CA 1
ATOM 683 C C . SER A 1 83 ? -14.833 -5.250 -6.994 1.00 94.69 83 SER A C 1
ATOM 685 O O . SER A 1 83 ? -15.179 -5.116 -8.170 1.00 94.69 83 SER A O 1
ATOM 687 N N . ILE A 1 84 ? -14.748 -4.215 -6.145 1.00 94.38 84 ILE A N 1
ATOM 688 C CA . ILE A 1 84 ? -15.051 -2.823 -6.506 1.00 94.38 84 ILE A CA 1
ATOM 689 C C . ILE A 1 84 ? -13.919 -2.224 -7.350 1.00 94.38 84 ILE A C 1
ATOM 691 O O . ILE A 1 84 ? -14.177 -1.588 -8.371 1.00 94.38 84 ILE A O 1
ATOM 695 N N . THR A 1 85 ? -12.660 -2.418 -6.946 1.00 93.12 85 THR A N 1
ATOM 696 C CA . THR A 1 85 ? -11.496 -1.825 -7.632 1.00 93.12 85 THR A CA 1
ATOM 697 C C . THR A 1 85 ? -11.067 -2.597 -8.881 1.00 93.12 85 THR A C 1
ATOM 699 O O . THR A 1 85 ? -10.445 -2.023 -9.778 1.00 93.12 85 THR A O 1
ATOM 702 N N . LYS A 1 86 ? -11.366 -3.901 -8.942 1.00 90.75 86 LYS A N 1
ATOM 703 C CA . LYS A 1 86 ? -10.964 -4.865 -9.985 1.00 90.75 86 LYS A CA 1
ATOM 704 C C . LYS A 1 86 ? -9.460 -4.869 -10.295 1.00 90.75 86 LYS A C 1
ATOM 706 O O . LYS A 1 86 ? -9.050 -5.243 -11.387 1.00 90.75 86 LYS A O 1
ATOM 711 N N . GLY A 1 87 ? -8.629 -4.425 -9.350 1.00 88.00 87 GLY A N 1
ATOM 712 C CA . GLY A 1 87 ? -7.185 -4.263 -9.543 1.00 88.00 87 GLY A CA 1
ATOM 713 C C . GLY A 1 87 ? -6.767 -3.095 -10.448 1.00 88.00 87 GLY A C 1
ATOM 714 O O . GLY A 1 87 ? -5.585 -2.976 -10.768 1.00 88.00 87 GLY A O 1
ATOM 715 N N . ASN A 1 88 ? -7.701 -2.220 -10.836 1.00 89.44 88 ASN A N 1
ATOM 716 C CA . ASN A 1 88 ? -7.447 -1.055 -11.694 1.00 89.44 88 ASN A CA 1
ATOM 717 C C . ASN A 1 88 ? -7.297 0.254 -10.901 1.00 89.44 88 ASN A C 1
ATOM 719 O O . ASN A 1 88 ? -7.031 1.311 -11.485 1.00 89.44 88 ASN A O 1
ATOM 723 N N . SER A 1 89 ? -7.484 0.204 -9.584 1.00 91.19 89 SER A N 1
ATOM 724 C CA . SER A 1 89 ? -7.348 1.343 -8.683 1.00 91.19 89 SER A CA 1
ATOM 725 C C . SER A 1 89 ? -6.639 0.959 -7.385 1.00 91.19 89 SER A C 1
ATOM 727 O O . SER A 1 89 ? -6.384 -0.214 -7.110 1.00 91.19 89 SER A O 1
ATOM 729 N N . LEU A 1 90 ? -6.271 1.981 -6.611 1.00 94.19 90 LEU A N 1
ATOM 730 C CA . LEU A 1 90 ? -5.541 1.825 -5.359 1.00 94.19 90 LEU A CA 1
ATOM 731 C C . LEU A 1 90 ? -6.440 1.198 -4.288 1.00 94.19 90 LEU A C 1
ATOM 733 O O . LEU A 1 90 ? -7.477 1.763 -3.938 1.00 94.19 90 LEU A O 1
ATOM 737 N N . LEU A 1 91 ? -6.012 0.066 -3.736 1.00 95.94 91 LEU A N 1
ATOM 738 C CA . LEU A 1 91 ? -6.645 -0.578 -2.591 1.00 95.94 91 LEU A CA 1
ATOM 739 C C . LEU A 1 91 ? -5.614 -0.712 -1.464 1.00 95.94 91 LEU A C 1
ATOM 741 O O . LEU A 1 91 ? -4.609 -1.400 -1.608 1.00 95.94 91 LEU A O 1
ATOM 745 N N . MET A 1 92 ? -5.833 -0.052 -0.332 1.00 95.94 92 MET A N 1
ATOM 746 C CA . MET A 1 92 ? -4.950 -0.145 0.834 1.00 95.94 92 MET A CA 1
ATOM 747 C C . MET A 1 92 ? -5.643 -0.882 1.970 1.00 95.94 92 MET A C 1
ATOM 749 O O . MET A 1 92 ? -6.737 -0.509 2.373 1.00 95.94 92 MET A O 1
ATOM 753 N N . CYS A 1 93 ? -5.003 -1.914 2.511 1.00 95.94 93 CYS A N 1
ATOM 754 C CA . CYS A 1 93 ? -5.475 -2.628 3.693 1.00 95.94 93 CYS A CA 1
ATOM 755 C C . CYS A 1 93 ? -4.769 -2.0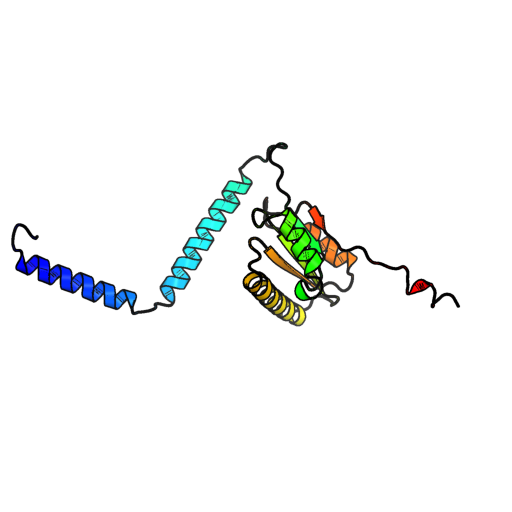77 4.934 1.00 95.94 93 CYS A C 1
ATOM 757 O O . CYS A 1 93 ? -3.570 -2.289 5.132 1.00 95.94 93 CYS A O 1
ATOM 759 N N . GLY A 1 94 ? -5.526 -1.352 5.751 1.00 95.44 94 GLY A N 1
ATOM 760 C CA . GLY A 1 94 ? -5.098 -0.765 7.009 1.00 95.44 94 GLY A CA 1
ATOM 761 C C . GLY A 1 94 ? -5.127 -1.776 8.154 1.00 95.44 94 GLY A C 1
ATOM 762 O O . GLY A 1 94 ? -6.184 -2.325 8.486 1.00 95.44 94 GLY A O 1
ATOM 763 N N . TYR A 1 95 ? -3.983 -1.962 8.811 1.00 94.62 95 TYR A N 1
ATOM 764 C CA . TYR A 1 95 ? -3.857 -2.760 10.027 1.00 94.62 95 TYR A CA 1
ATOM 765 C C . TYR A 1 95 ? -3.345 -1.903 11.188 1.00 94.62 95 TYR A C 1
ATOM 767 O O . TYR A 1 95 ? -2.180 -1.515 11.247 1.00 94.62 95 TYR A O 1
ATOM 775 N N . ILE A 1 96 ? -4.240 -1.601 12.128 1.00 94.69 96 ILE A N 1
ATOM 776 C CA . ILE A 1 96 ? -3.909 -0.844 13.335 1.00 94.69 96 ILE A CA 1
ATOM 777 C C . ILE A 1 96 ? -3.545 -1.833 14.437 1.00 94.69 96 ILE A C 1
ATOM 779 O O . ILE A 1 96 ? -4.365 -2.674 14.811 1.00 94.69 96 ILE A O 1
ATOM 783 N N . ILE A 1 97 ? -2.325 -1.724 14.950 1.00 93.06 97 ILE A N 1
ATOM 784 C CA . ILE A 1 97 ? -1.813 -2.600 15.998 1.00 93.06 97 ILE A CA 1
ATOM 785 C C . ILE A 1 97 ? -1.884 -1.856 17.338 1.00 93.06 97 ILE A C 1
ATOM 787 O O . ILE A 1 97 ? -1.313 -0.765 17.435 1.00 93.06 97 ILE A O 1
ATOM 791 N N . PRO A 1 98 ? -2.556 -2.417 18.365 1.00 90.62 98 PRO A N 1
ATOM 792 C CA . PRO A 1 98 ? -2.845 -1.745 19.633 1.00 90.62 98 PRO A CA 1
ATOM 793 C C . PRO A 1 98 ? -1.630 -1.691 20.577 1.00 90.62 98 PRO A C 1
ATOM 795 O O . PRO A 1 98 ? -1.720 -2.046 21.748 1.00 90.62 98 PRO A O 1
ATOM 798 N N . TYR A 1 99 ? -0.480 -1.240 20.077 1.00 91.19 99 TYR A N 1
ATOM 799 C CA . TYR A 1 99 ? 0.728 -1.002 20.866 1.00 91.19 99 TYR A CA 1
ATOM 800 C C . TYR A 1 99 ? 1.155 0.460 20.768 1.00 91.19 99 TYR A C 1
ATOM 802 O O . TYR A 1 99 ? 0.900 1.143 19.773 1.00 91.19 99 TYR A O 1
ATOM 810 N N . LYS A 1 100 ? 1.833 0.944 21.814 1.00 90.25 100 LYS A N 1
ATOM 811 C CA . LYS A 1 100 ? 2.508 2.244 21.768 1.00 90.25 100 LYS A CA 1
ATOM 812 C C . LYS A 1 100 ? 3.650 2.185 20.742 1.00 90.25 100 LYS A C 1
ATOM 814 O O . LYS A 1 100 ? 4.347 1.171 20.691 1.00 90.25 100 LYS A O 1
ATOM 819 N N . PRO A 1 101 ? 3.848 3.237 19.932 1.00 87.44 101 PRO A N 1
ATOM 820 C CA . PRO A 1 101 ? 4.937 3.269 18.966 1.00 87.44 101 PRO A CA 1
ATOM 821 C C . PRO A 1 101 ? 6.289 3.246 19.691 1.00 87.44 101 PRO A C 1
ATOM 823 O O . PRO A 1 101 ? 6.557 4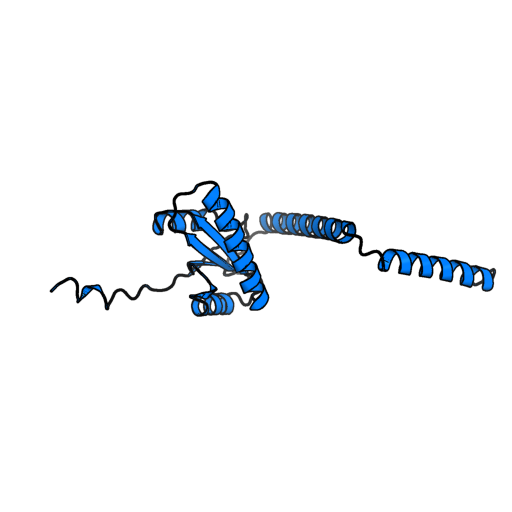.076 20.556 1.00 87.44 101 PRO A O 1
ATOM 826 N N . CYS A 1 102 ? 7.135 2.282 19.337 1.00 90.12 102 CYS A N 1
ATOM 827 C CA . CYS A 1 102 ? 8.520 2.165 19.786 1.00 90.12 102 CYS A CA 1
ATOM 828 C C . CYS A 1 102 ? 9.356 1.451 18.710 1.00 90.12 102 CYS A C 1
ATOM 830 O O . CYS A 1 102 ? 8.798 0.855 17.783 1.00 90.12 102 CYS A O 1
ATOM 832 N N . ASN A 1 103 ? 10.689 1.488 18.821 1.00 89.12 103 ASN A N 1
ATOM 833 C CA . ASN A 1 103 ? 11.580 0.931 17.792 1.00 89.12 103 ASN A CA 1
ATOM 834 C C . ASN A 1 103 ? 11.345 -0.566 17.540 1.00 89.12 103 ASN A C 1
ATOM 836 O O . ASN A 1 103 ? 11.342 -1.000 16.392 1.00 89.12 103 ASN A O 1
ATOM 840 N N . THR A 1 104 ? 11.095 -1.353 18.588 1.00 90.31 104 THR A N 1
ATOM 841 C CA . THR A 1 104 ? 10.836 -2.796 18.452 1.00 90.31 104 THR A CA 1
ATOM 842 C C . THR A 1 104 ? 9.525 -3.072 17.716 1.00 90.31 104 THR A C 1
ATOM 844 O O . THR A 1 104 ? 9.467 -3.943 16.847 1.00 90.31 104 THR A O 1
ATOM 847 N N . VAL A 1 105 ? 8.484 -2.284 18.000 1.00 90.94 105 VAL A N 1
ATOM 848 C CA . VAL A 1 105 ? 7.199 -2.360 17.296 1.00 90.94 105 VAL A CA 1
ATOM 849 C C . VAL A 1 105 ? 7.358 -1.947 15.835 1.00 90.94 105 VAL A C 1
ATOM 851 O O . VAL A 1 105 ? 6.742 -2.562 14.974 1.00 90.94 105 VAL A O 1
ATOM 854 N N . PHE A 1 106 ? 8.212 -0.970 15.520 1.00 90.25 106 PHE A N 1
ATOM 855 C CA . PHE A 1 106 ? 8.460 -0.570 14.134 1.00 90.25 106 PHE A CA 1
ATOM 856 C C . PHE A 1 106 ? 9.051 -1.704 13.286 1.00 90.25 106 PHE A C 1
ATOM 858 O O . PHE A 1 106 ? 8.561 -1.962 12.187 1.00 90.25 106 PHE A O 1
ATOM 865 N N . THR A 1 107 ? 10.033 -2.441 13.810 1.00 91.81 107 THR A N 1
ATOM 866 C CA . THR A 1 107 ? 10.572 -3.633 13.133 1.00 91.81 107 THR A CA 1
ATOM 867 C C . THR A 1 107 ? 9.485 -4.688 12.920 1.00 91.81 107 THR A C 1
ATOM 869 O O . THR A 1 107 ? 9.355 -5.246 11.834 1.00 91.81 107 THR A O 1
ATOM 872 N N . MET A 1 108 ? 8.637 -4.914 13.925 1.00 91.25 108 MET A N 1
ATOM 873 C CA . MET A 1 108 ? 7.518 -5.851 13.818 1.00 91.25 108 MET A CA 1
ATOM 874 C C . MET A 1 108 ? 6.464 -5.404 12.783 1.00 91.25 108 MET A C 1
ATOM 876 O O . MET A 1 108 ? 5.982 -6.232 12.009 1.00 91.25 108 MET A O 1
ATOM 880 N N . LEU A 1 109 ? 6.168 -4.103 12.677 1.00 92.31 109 LEU A N 1
ATOM 881 C CA . LEU A 1 109 ? 5.308 -3.548 11.624 1.00 92.31 109 LEU A CA 1
ATOM 882 C C . LEU A 1 109 ? 5.877 -3.831 10.227 1.00 92.31 109 LEU A C 1
ATOM 884 O O . LEU A 1 109 ? 5.126 -4.166 9.310 1.00 92.31 109 LEU A O 1
ATOM 888 N N . GLN A 1 110 ? 7.194 -3.713 10.036 1.00 91.75 110 GLN A N 1
ATOM 889 C CA . GLN A 1 110 ? 7.831 -4.026 8.752 1.00 91.75 110 GLN A CA 1
ATOM 890 C C . GLN A 1 110 ? 7.647 -5.498 8.378 1.00 91.75 110 GLN A C 1
ATOM 892 O O . GLN A 1 110 ? 7.233 -5.782 7.250 1.00 91.75 110 GLN A O 1
ATOM 897 N N . THR A 1 111 ? 7.867 -6.409 9.328 1.00 92.75 111 THR A N 1
ATOM 898 C CA . THR A 1 111 ? 7.641 -7.847 9.141 1.00 92.75 111 THR A CA 1
ATOM 899 C C . THR A 1 111 ? 6.184 -8.138 8.792 1.00 92.75 111 THR A C 1
ATOM 901 O O . THR A 1 111 ? 5.916 -8.859 7.833 1.00 92.75 111 THR A O 1
ATOM 904 N N . PHE A 1 112 ? 5.225 -7.521 9.488 1.00 92.25 112 PHE A N 1
ATOM 905 C CA . PHE A 1 112 ? 3.812 -7.680 9.147 1.00 92.25 112 PHE A CA 1
ATOM 906 C C . PHE A 1 112 ? 3.487 -7.157 7.752 1.00 92.25 112 PHE A C 1
ATOM 908 O O . PHE A 1 112 ? 2.811 -7.843 6.993 1.00 92.25 112 PHE A O 1
ATOM 915 N N . ASN A 1 113 ? 3.998 -5.992 7.351 1.00 93.12 113 ASN A N 1
ATOM 916 C CA . ASN A 1 113 ? 3.772 -5.512 5.988 1.00 93.12 113 ASN A CA 1
ATOM 917 C C . ASN A 1 113 ? 4.360 -6.450 4.925 1.00 93.12 113 ASN A C 1
ATOM 919 O O . ASN A 1 113 ? 3.783 -6.554 3.846 1.00 93.12 113 ASN A O 1
ATOM 923 N N . GLN A 1 114 ? 5.498 -7.099 5.189 1.00 93.94 114 GLN A N 1
ATOM 924 C CA . GLN A 1 114 ? 6.067 -8.105 4.285 1.00 93.94 114 GLN A CA 1
ATOM 925 C C . GLN A 1 114 ? 5.155 -9.331 4.185 1.00 93.94 114 GLN A C 1
ATOM 927 O O . GLN A 1 114 ? 4.709 -9.650 3.090 1.00 93.94 114 GLN A O 1
ATOM 932 N N . GLN A 1 115 ? 4.760 -9.916 5.318 1.00 93.94 115 GLN A N 1
ATOM 933 C CA . GLN A 1 115 ? 3.849 -11.067 5.348 1.00 93.94 115 GLN A CA 1
ATOM 934 C C . GLN A 1 115 ? 2.517 -10.782 4.640 1.00 93.94 115 GLN A C 1
ATOM 936 O O . GLN A 1 115 ? 2.000 -11.617 3.900 1.00 93.94 115 GLN A O 1
ATOM 941 N N . LEU A 1 116 ? 1.959 -9.583 4.834 1.00 93.88 116 LEU A N 1
ATOM 942 C CA . LEU A 1 116 ? 0.731 -9.170 4.159 1.00 93.88 116 LEU A CA 1
ATOM 943 C C . LEU A 1 116 ? 0.932 -8.969 2.657 1.00 93.88 116 LEU A C 1
ATOM 945 O O . LEU A 1 116 ? 0.060 -9.345 1.877 1.00 93.88 116 LEU A O 1
ATOM 949 N N . ARG A 1 117 ? 2.074 -8.412 2.237 1.00 93.94 117 ARG A N 1
ATOM 950 C CA . ARG A 1 117 ? 2.432 -8.320 0.816 1.00 93.94 117 ARG A CA 1
ATOM 951 C C . ARG A 1 117 ? 2.514 -9.702 0.178 1.00 93.94 117 ARG A C 1
ATOM 953 O O . ARG A 1 117 ? 1.919 -9.894 -0.879 1.00 93.94 117 ARG A O 1
ATOM 960 N N . ASP A 1 118 ? 3.159 -10.656 0.837 1.00 94.88 118 ASP A N 1
ATOM 961 C CA . ASP A 1 118 ? 3.269 -12.030 0.341 1.00 94.88 118 ASP A CA 1
ATOM 962 C C . ASP A 1 118 ? 1.889 -12.695 0.228 1.00 94.88 118 ASP A C 1
ATOM 964 O O . ASP A 1 118 ? 1.596 -13.361 -0.765 1.00 94.88 118 ASP A O 1
ATOM 968 N N . TRP A 1 119 ? 0.996 -12.437 1.189 1.00 94.88 119 TRP A N 1
ATOM 969 C CA . TRP A 1 119 ? -0.393 -12.900 1.143 1.00 94.88 119 TRP A CA 1
ATOM 970 C C . TRP A 1 119 ? -1.199 -12.284 -0.014 1.00 94.88 119 TRP A C 1
ATOM 972 O O . TRP A 1 119 ? -1.986 -12.973 -0.662 1.00 94.88 119 TRP A O 1
ATOM 982 N N . PHE A 1 120 ? -1.002 -11.000 -0.329 1.00 95.00 120 PHE A N 1
ATOM 983 C CA . PHE A 1 120 ? -1.646 -10.383 -1.495 1.00 95.00 120 PHE A CA 1
ATOM 984 C C . PHE A 1 120 ? -1.136 -10.970 -2.813 1.00 95.00 120 PHE A C 1
ATOM 986 O O . PHE A 1 120 ? -1.927 -11.207 -3.728 1.00 95.00 120 PHE A O 1
ATOM 993 N N . VAL A 1 121 ? 0.172 -11.232 -2.901 1.00 94.19 121 VAL A N 1
ATOM 994 C CA . VAL A 1 121 ? 0.795 -11.847 -4.079 1.00 94.19 121 VAL A CA 1
ATOM 995 C C . VAL A 1 121 ? 0.279 -13.271 -4.281 1.00 94.19 121 VAL A C 1
ATOM 997 O O . VAL A 1 121 ? -0.093 -13.612 -5.404 1.00 94.19 121 VAL A O 1
ATOM 1000 N N . SER A 1 122 ? 0.182 -14.074 -3.216 1.00 94.69 122 SER A N 1
ATOM 1001 C CA . SER A 1 122 ? -0.319 -15.454 -3.299 1.00 94.69 122 SER A CA 1
ATOM 1002 C C . SER A 1 122 ? -1.794 -15.535 -3.706 1.00 94.69 122 SER A C 1
ATOM 1004 O O . SER A 1 122 ? -2.190 -16.483 -4.376 1.00 94.69 122 SER A O 1
ATOM 1006 N N . ARG A 1 123 ? -2.599 -14.517 -3.373 1.00 93.31 123 ARG A N 1
ATOM 1007 C CA . ARG A 1 123 ? -4.018 -14.403 -3.760 1.00 93.31 123 ARG A CA 1
ATOM 1008 C C . ARG A 1 123 ? -4.233 -13.636 -5.078 1.00 93.31 123 ARG A C 1
ATOM 1010 O O . ARG A 1 123 ? -5.370 -13.361 -5.447 1.00 93.31 123 ARG A O 1
ATOM 1017 N N . HIS A 1 124 ? -3.161 -13.273 -5.788 1.00 93.06 124 HIS A N 1
ATOM 1018 C CA . HIS A 1 124 ? -3.193 -12.512 -7.047 1.00 93.06 124 HIS A CA 1
ATOM 1019 C C . HIS A 1 124 ? -3.943 -11.167 -6.977 1.00 93.06 124 HIS A C 1
ATOM 1021 O O . HIS A 1 124 ? -4.474 -10.678 -7.979 1.00 93.06 124 HIS A O 1
ATOM 1027 N N . LEU A 1 125 ? -3.946 -10.525 -5.809 1.00 92.88 125 LEU A N 1
ATOM 1028 C CA . LEU A 1 125 ? -4.601 -9.240 -5.594 1.00 92.88 125 LEU A CA 1
ATOM 1029 C C . LEU A 1 125 ? -3.721 -8.099 -6.136 1.00 92.88 125 LEU A C 1
ATOM 1031 O O . LEU A 1 125 ? -2.766 -7.645 -5.510 1.00 92.88 125 LEU A O 1
ATOM 1035 N N . LYS A 1 126 ? -4.014 -7.643 -7.357 1.00 90.25 126 LYS A N 1
ATOM 1036 C CA . LYS A 1 126 ? -3.277 -6.544 -8.012 1.00 90.25 126 LYS A CA 1
ATOM 1037 C C . LYS A 1 126 ? -3.683 -5.177 -7.453 1.00 90.25 126 LYS A C 1
ATOM 1039 O O . LYS A 1 126 ? -4.853 -4.936 -7.190 1.00 90.25 126 LYS A O 1
ATOM 1044 N N . GLY A 1 127 ? -2.728 -4.256 -7.316 1.00 86.69 127 GLY A N 1
ATOM 1045 C CA . GLY A 1 127 ? -3.012 -2.892 -6.841 1.00 86.69 127 GLY A CA 1
ATOM 1046 C C . GLY A 1 127 ? -3.374 -2.801 -5.353 1.00 86.69 127 GLY A C 1
ATOM 1047 O O . GLY A 1 127 ? -3.836 -1.751 -4.903 1.00 86.69 127 GLY A O 1
ATOM 1048 N N . THR A 1 128 ? -3.160 -3.885 -4.597 1.00 93.06 128 THR A N 1
ATOM 1049 C CA . THR A 1 128 ? -3.410 -3.942 -3.156 1.00 93.06 128 THR A CA 1
ATOM 1050 C C . THR A 1 128 ? -2.130 -3.755 -2.354 1.00 93.06 128 THR A C 1
ATOM 1052 O O . THR A 1 128 ? -1.137 -4.440 -2.600 1.00 93.06 128 THR A O 1
ATOM 1055 N N . PHE A 1 129 ? -2.161 -2.874 -1.358 1.00 94.06 129 PHE A N 1
ATOM 1056 C CA . PHE A 1 129 ? -1.006 -2.563 -0.516 1.00 94.06 129 PHE A CA 1
ATOM 1057 C C . PHE A 1 129 ? -1.347 -2.694 0.970 1.00 94.06 129 PHE A C 1
ATOM 1059 O O . PHE A 1 129 ? -2.448 -2.355 1.399 1.00 94.06 129 PHE A O 1
ATOM 1066 N N . ALA A 1 130 ? -0.387 -3.170 1.766 1.00 93.19 130 ALA A N 1
ATOM 1067 C CA . ALA A 1 130 ? -0.492 -3.200 3.224 1.00 93.19 130 ALA A CA 1
ATOM 1068 C C . ALA A 1 130 ? -0.047 -1.857 3.812 1.00 93.19 130 ALA A C 1
ATOM 1070 O O . ALA A 1 130 ? 1.004 -1.339 3.423 1.00 93.19 130 ALA A O 1
ATOM 1071 N N . VAL A 1 131 ? -0.816 -1.332 4.768 1.00 93.31 131 VAL A N 1
ATOM 1072 C CA . VAL A 1 131 ? -0.423 -0.180 5.586 1.00 93.31 131 VAL A CA 1
ATOM 1073 C C . VAL A 1 131 ? -0.680 -0.509 7.049 1.00 93.31 131 VAL A C 1
ATOM 1075 O O . VAL A 1 131 ? -1.824 -0.654 7.477 1.00 93.31 131 VAL A O 1
ATOM 1078 N N . THR A 1 132 ? 0.383 -0.622 7.838 1.00 93.38 132 THR A N 1
ATOM 1079 C CA . THR A 1 132 ? 0.284 -0.907 9.274 1.00 93.38 132 THR A CA 1
ATOM 1080 C C . THR A 1 132 ? 0.632 0.325 10.105 1.00 93.38 132 THR A C 1
ATOM 1082 O O . THR A 1 132 ? 1.649 0.967 9.842 1.00 93.38 132 THR A O 1
ATOM 1085 N N . VAL A 1 133 ? -0.134 0.609 11.156 1.00 93.88 133 VAL A N 1
ATOM 1086 C CA . VAL A 1 133 ? 0.149 1.702 12.102 1.00 93.88 133 VAL A CA 1
ATOM 1087 C C . VAL A 1 133 ? 0.082 1.174 13.529 1.00 93.88 133 VAL A C 1
ATOM 1089 O O . VAL A 1 133 ? -0.868 0.484 13.892 1.00 93.88 133 VAL A O 1
ATOM 1092 N N . ALA A 1 134 ? 1.076 1.515 14.351 1.00 93.69 134 ALA A N 1
ATOM 1093 C CA . ALA A 1 134 ? 1.042 1.247 15.785 1.00 93.69 134 ALA A CA 1
ATOM 1094 C C . ALA A 1 134 ? 0.369 2.408 16.519 1.00 93.69 134 ALA A C 1
ATOM 1096 O O . ALA A 1 134 ? 0.856 3.539 16.491 1.00 93.69 134 ALA A O 1
ATOM 1097 N N . ASN A 1 135 ? -0.759 2.130 17.165 1.00 93.38 135 ASN A N 1
ATOM 1098 C CA . ASN A 1 135 ? -1.428 3.087 18.033 1.00 93.38 135 ASN A CA 1
ATOM 1099 C C . ASN A 1 135 ? -2.249 2.333 19.090 1.00 93.38 135 ASN A C 1
ATOM 1101 O O . ASN A 1 135 ? -3.036 1.468 18.707 1.00 93.38 135 ASN A O 1
ATOM 1105 N N . PRO A 1 136 ? -2.143 2.665 20.392 1.00 92.00 136 PRO A N 1
ATOM 1106 C CA . PRO A 1 136 ? -2.950 2.023 21.434 1.00 92.00 136 PRO A CA 1
ATOM 1107 C C . PRO A 1 136 ? -4.459 2.232 21.234 1.00 92.00 136 PRO A C 1
ATOM 1109 O O . PRO A 1 136 ? -5.257 1.362 21.572 1.00 92.00 136 PRO A O 1
ATOM 1112 N N . ASN A 1 137 ? -4.857 3.365 20.652 1.00 93.69 137 ASN A N 1
ATOM 1113 C CA . ASN A 1 137 ? -6.250 3.700 20.399 1.00 93.69 137 ASN A CA 1
ATOM 1114 C C . ASN A 1 137 ? -6.602 3.441 18.933 1.00 93.69 137 ASN A C 1
ATOM 1116 O O . ASN A 1 137 ? -6.086 4.108 18.036 1.00 93.69 137 ASN A O 1
ATOM 1120 N N . LEU A 1 138 ? -7.568 2.548 18.689 1.00 91.50 138 LEU A N 1
ATOM 1121 C CA . LEU A 1 138 ? -8.025 2.221 17.333 1.00 91.50 138 LEU A CA 1
ATOM 1122 C C . LEU A 1 138 ? -8.488 3.467 16.562 1.00 91.50 138 LEU A C 1
ATOM 1124 O O . LEU A 1 138 ? -8.143 3.641 15.398 1.00 91.50 138 LEU A O 1
ATOM 1128 N N . ARG A 1 139 ? -9.236 4.360 17.223 1.00 93.38 139 ARG A N 1
ATOM 1129 C CA . ARG A 1 139 ? -9.735 5.604 16.617 1.00 93.38 139 ARG A CA 1
ATOM 1130 C C . ARG A 1 139 ? -8.596 6.523 16.179 1.00 93.38 139 ARG A C 1
ATOM 1132 O O . ARG A 1 139 ? -8.615 7.001 15.051 1.00 93.38 139 ARG A O 1
ATOM 1139 N N . ALA A 1 140 ? -7.615 6.743 17.054 1.00 94.62 140 ALA A N 1
ATOM 1140 C CA . ALA A 1 140 ? -6.470 7.592 16.745 1.00 94.62 140 ALA A CA 1
ATOM 1141 C C . ALA A 1 140 ? -5.618 6.970 15.627 1.00 94.62 140 ALA A C 1
ATOM 1143 O O . ALA A 1 140 ? -5.256 7.661 14.684 1.00 94.62 140 ALA A O 1
ATOM 1144 N N . GLY A 1 141 ? -5.389 5.652 15.664 1.00 94.38 141 GLY A N 1
ATOM 1145 C CA . GLY A 1 141 ? -4.685 4.940 14.594 1.00 94.38 141 GLY A CA 1
ATOM 1146 C C . GLY A 1 141 ? -5.406 5.017 13.246 1.00 94.38 141 GLY A C 1
ATOM 1147 O O . GLY A 1 141 ? -4.761 5.215 12.218 1.00 94.38 141 GLY A O 1
ATOM 1148 N N . ALA A 1 142 ? -6.739 4.929 13.239 1.00 94.62 142 ALA A N 1
ATOM 1149 C CA . ALA A 1 142 ? -7.538 5.102 12.029 1.00 94.62 142 ALA A CA 1
ATOM 1150 C C . ALA A 1 142 ? -7.435 6.533 11.486 1.00 94.62 142 ALA A C 1
ATOM 1152 O O . ALA A 1 142 ? -7.238 6.707 10.290 1.00 94.62 142 ALA A O 1
ATOM 1153 N N . GLN A 1 143 ? -7.499 7.554 12.345 1.00 95.12 143 GLN A N 1
ATOM 1154 C CA . GLN A 1 143 ? -7.297 8.950 11.936 1.00 95.12 143 GLN A CA 1
ATOM 1155 C C . GLN A 1 143 ? -5.909 9.171 11.331 1.00 95.12 143 GLN A C 1
ATOM 1157 O O . GLN A 1 143 ? -5.802 9.801 10.283 1.00 95.12 143 GLN A O 1
ATOM 1162 N N . THR A 1 144 ? -4.867 8.603 11.944 1.00 94.38 144 THR A N 1
ATOM 1163 C CA . THR A 1 144 ? -3.511 8.642 11.394 1.00 94.38 144 THR A CA 1
ATOM 1164 C C . THR A 1 144 ? -3.478 8.017 10.004 1.00 94.38 144 THR A C 1
ATOM 1166 O O . THR A 1 144 ? -3.012 8.663 9.073 1.00 94.38 144 THR A O 1
ATOM 1169 N N . LEU A 1 145 ? -4.031 6.810 9.833 1.00 94.19 145 LEU A N 1
ATOM 1170 C CA . LEU A 1 145 ? -4.112 6.153 8.525 1.00 94.19 145 LEU A CA 1
ATOM 1171 C C . LEU A 1 145 ? -4.831 7.021 7.493 1.00 94.19 145 LEU A C 1
ATOM 1173 O O . LEU A 1 145 ? -4.331 7.170 6.389 1.00 94.19 145 LEU A O 1
ATOM 1177 N N . LEU A 1 146 ? -5.959 7.633 7.846 1.00 93.69 146 LEU A N 1
ATOM 1178 C CA . LEU A 1 146 ? -6.722 8.473 6.920 1.00 93.69 146 LEU A CA 1
ATOM 1179 C C . LEU A 1 146 ? -5.946 9.683 6.410 1.00 93.69 146 LEU A C 1
ATOM 1181 O O . LEU A 1 146 ? -6.149 10.099 5.275 1.00 93.69 146 LEU A O 1
ATOM 1185 N N . GLN A 1 147 ? -5.066 10.237 7.237 1.00 92.19 147 GLN A N 1
ATOM 1186 C CA . GLN A 1 147 ? -4.275 11.409 6.877 1.00 92.19 147 GLN A CA 1
ATOM 1187 C C . GLN A 1 147 ? -3.038 11.050 6.051 1.00 92.19 147 GLN A C 1
ATOM 1189 O O . GLN A 1 147 ? -2.647 11.826 5.184 1.00 92.19 147 GLN A O 1
ATOM 1194 N N . ILE A 1 148 ? -2.424 9.890 6.308 1.00 92.00 148 ILE A N 1
ATOM 1195 C CA . ILE A 1 148 ? -1.137 9.512 5.698 1.00 92.00 148 ILE A CA 1
ATOM 1196 C C . ILE A 1 148 ? -1.263 8.486 4.566 1.00 92.00 148 ILE A C 1
ATOM 1198 O O . ILE A 1 148 ? -0.267 8.161 3.923 1.00 92.00 148 ILE A O 1
ATOM 1202 N N . ALA A 1 149 ? -2.450 7.921 4.340 1.00 92.00 149 ALA A N 1
ATOM 1203 C CA . ALA A 1 149 ? -2.649 6.862 3.363 1.00 92.00 149 ALA A CA 1
ATOM 1204 C C . ALA A 1 149 ? -2.558 7.392 1.923 1.00 92.00 149 ALA A C 1
ATOM 1206 O O . ALA A 1 149 ? -3.529 7.895 1.350 1.00 92.00 149 ALA A O 1
ATOM 1207 N N . GLY A 1 150 ? -1.397 7.170 1.307 1.00 90.06 150 GLY A N 1
ATOM 1208 C CA . GLY A 1 150 ? -1.158 7.393 -0.115 1.00 90.06 150 GLY A CA 1
ATOM 1209 C C . GLY A 1 150 ? 0.080 8.230 -0.398 1.00 90.06 150 GLY A C 1
ATOM 1210 O O . GLY A 1 150 ? 0.863 8.542 0.494 1.00 90.06 150 GLY A O 1
ATOM 1211 N N . LEU A 1 151 ? 0.248 8.599 -1.665 1.00 89.88 151 LEU A N 1
ATOM 1212 C CA . LEU A 1 151 ? 1.293 9.503 -2.129 1.00 89.88 151 LEU A CA 1
ATOM 1213 C C . LEU A 1 151 ? 0.708 10.466 -3.167 1.00 89.88 151 LEU A C 1
ATOM 1215 O O . LEU A 1 151 ? 0.372 10.053 -4.277 1.00 89.88 151 LEU A O 1
ATOM 1219 N N . GLY A 1 152 ? 0.589 11.745 -2.802 1.00 88.00 152 GLY A N 1
ATOM 1220 C CA . GLY A 1 152 ? 0.042 12.770 -3.693 1.00 88.00 152 GLY A CA 1
ATOM 1221 C C . GLY A 1 152 ? -1.406 12.468 -4.118 1.00 88.00 152 GLY A C 1
ATOM 1222 O O . GLY A 1 152 ? -2.264 12.230 -3.266 1.00 88.00 152 GLY A O 1
ATOM 1223 N N . LYS A 1 153 ? -1.684 12.431 -5.424 1.00 87.50 153 LYS A N 1
ATOM 1224 C CA . LYS A 1 153 ? -2.964 12.041 -6.040 1.00 87.50 153 LYS A CA 1
ATOM 1225 C C . LYS A 1 153 ? -3.236 10.538 -5.979 1.00 87.50 153 LYS A C 1
ATOM 1227 O O . LYS A 1 153 ? -4.379 10.110 -6.120 1.00 87.50 153 LYS A O 1
ATOM 1232 N N . LEU A 1 154 ? -2.227 9.708 -5.702 1.00 89.44 154 LEU A N 1
ATOM 1233 C CA . LEU A 1 154 ? -2.428 8.296 -5.356 1.00 89.44 154 LEU A CA 1
ATOM 1234 C C . LEU A 1 154 ? -2.763 8.168 -3.866 1.00 89.44 154 LEU A C 1
ATOM 1236 O O . LEU A 1 154 ? -2.001 7.585 -3.096 1.00 89.44 154 LEU A O 1
ATOM 1240 N N . ARG A 1 155 ? -3.903 8.723 -3.453 1.00 92.00 155 ARG A N 1
ATOM 1241 C CA . ARG A 1 155 ? -4.405 8.681 -2.072 1.00 92.00 155 ARG A CA 1
ATOM 1242 C C . ARG A 1 155 ? -5.761 8.011 -1.998 1.00 92.00 155 ARG A C 1
ATOM 1244 O O . ARG A 1 155 ? -6.481 7.966 -2.979 1.00 92.00 155 ARG A O 1
ATOM 1251 N N . THR A 1 156 ? -6.132 7.472 -0.849 1.00 93.69 156 THR A N 1
ATOM 1252 C CA . THR A 1 156 ? -7.478 6.900 -0.703 1.00 93.69 156 THR A CA 1
ATOM 1253 C C . THR A 1 156 ? -8.531 7.986 -0.566 1.00 93.69 156 THR A C 1
ATOM 1255 O O . THR A 1 156 ? -8.318 8.976 0.129 1.00 93.69 156 THR A O 1
ATOM 1258 N N . ASN A 1 157 ? -9.680 7.778 -1.205 1.00 93.75 157 ASN A N 1
ATOM 1259 C CA . ASN A 1 157 ? -10.838 8.671 -1.168 1.00 93.75 157 ASN A CA 1
ATOM 1260 C C . ASN A 1 157 ? -12.096 8.001 -0.587 1.00 93.75 157 ASN A C 1
ATOM 1262 O O . ASN A 1 157 ? -13.062 8.692 -0.279 1.00 93.75 157 ASN A O 1
ATOM 1266 N N . ILE A 1 158 ? -12.083 6.678 -0.403 1.00 95.06 158 ILE A N 1
ATOM 1267 C CA . ILE A 1 158 ? -13.160 5.906 0.224 1.00 95.06 158 ILE A CA 1
ATOM 1268 C C . ILE A 1 158 ? -12.589 5.137 1.411 1.00 95.06 158 ILE A C 1
ATOM 1270 O O . ILE A 1 158 ? -11.512 4.551 1.323 1.00 95.06 158 ILE A O 1
ATOM 1274 N N . ILE A 1 159 ? -13.350 5.081 2.501 1.00 95.75 159 ILE A N 1
ATOM 1275 C CA . ILE A 1 159 ? -13.066 4.217 3.646 1.00 95.75 159 ILE A CA 1
ATOM 1276 C C . ILE A 1 159 ? -14.052 3.060 3.611 1.00 95.75 159 ILE A C 1
ATOM 1278 O O . ILE A 1 159 ? -15.261 3.272 3.555 1.00 95.75 159 ILE A O 1
ATOM 1282 N N . LEU A 1 160 ? -13.539 1.839 3.692 1.00 95.94 160 LEU A N 1
ATOM 1283 C CA . LEU A 1 160 ? -14.341 0.639 3.853 1.00 95.94 160 LEU A CA 1
ATOM 1284 C C . LEU A 1 160 ? -14.019 -0.005 5.201 1.00 95.94 160 LEU A C 1
ATOM 1286 O O . LEU A 1 160 ? -12.862 -0.270 5.526 1.00 95.94 160 LEU A O 1
ATOM 1290 N N . MET A 1 161 ? -15.047 -0.287 5.992 1.00 93.62 161 MET A N 1
ATOM 1291 C CA . MET A 1 161 ? -14.899 -0.936 7.290 1.00 93.62 161 MET A CA 1
ATOM 1292 C C . MET A 1 161 ? -16.024 -1.935 7.525 1.00 93.62 161 MET A C 1
ATOM 1294 O O . MET A 1 161 ? -17.157 -1.726 7.098 1.00 93.62 161 MET A O 1
ATOM 1298 N N . GLY A 1 162 ? -15.702 -3.028 8.214 1.00 90.81 162 GLY A N 1
ATOM 1299 C CA . GLY A 1 162 ? -16.703 -4.007 8.623 1.00 90.81 162 GLY A CA 1
ATOM 1300 C C . GLY A 1 162 ? -17.597 -3.456 9.732 1.00 90.81 162 GLY A C 1
ATOM 1301 O O . GLY A 1 162 ? -17.121 -2.782 10.650 1.00 90.81 162 GLY A O 1
ATOM 1302 N N . PHE A 1 163 ? -18.887 -3.777 9.671 1.00 89.88 163 PHE A N 1
ATOM 1303 C CA . PHE A 1 163 ? -19.824 -3.442 10.735 1.00 89.88 163 PHE A CA 1
ATOM 1304 C C . PHE A 1 163 ? -19.557 -4.300 11.979 1.00 89.88 163 PHE A C 1
ATOM 1306 O O . PHE A 1 163 ? -19.422 -5.522 11.893 1.00 89.88 163 PHE A O 1
ATOM 1313 N N . LYS A 1 164 ? -19.484 -3.671 13.156 1.00 84.00 164 LYS A N 1
ATOM 1314 C CA . LYS A 1 164 ? -19.342 -4.388 14.427 1.00 84.00 164 LYS A CA 1
ATOM 1315 C C . LYS A 1 164 ? -20.726 -4.848 14.884 1.00 84.00 164 LYS A C 1
ATOM 1317 O O . LYS A 1 164 ? -21.522 -4.036 15.343 1.00 84.00 164 LYS A O 1
ATOM 1322 N N . GLN A 1 165 ? -21.002 -6.148 14.817 1.00 77.12 165 GLN A N 1
ATOM 1323 C CA . GLN A 1 165 ? -22.200 -6.722 15.431 1.00 77.12 165 GLN A CA 1
ATOM 1324 C C . GLN A 1 165 ? -22.035 -6.719 16.961 1.00 77.12 165 GLN A C 1
ATOM 1326 O O . GLN A 1 165 ? -21.404 -7.594 17.544 1.00 77.12 165 GLN A O 1
ATOM 1331 N N . ILE A 1 166 ? -22.541 -5.674 17.616 1.00 62.75 166 ILE A N 1
ATOM 1332 C CA . ILE A 1 166 ? -22.458 -5.475 19.076 1.00 62.75 166 ILE A CA 1
ATOM 1333 C C . ILE A 1 166 ? -23.565 -6.257 19.828 1.00 62.75 166 ILE A C 1
ATOM 1335 O O . ILE A 1 166 ? -23.504 -6.409 21.045 1.00 62.75 166 ILE A O 1
ATOM 1339 N N . GLY A 1 167 ? -24.548 -6.808 19.110 1.00 53.16 167 GLY A N 1
ATOM 1340 C CA . GLY A 1 167 ? -25.845 -7.219 19.660 1.00 53.16 167 GLY A CA 1
ATOM 1341 C C . GLY A 1 167 ? -25.887 -8.389 20.652 1.00 53.16 167 GLY A C 1
ATOM 1342 O O . GLY A 1 167 ? -26.869 -8.484 21.371 1.00 53.16 167 GLY A O 1
ATOM 1343 N N . HIS A 1 168 ? -24.868 -9.252 20.756 1.00 49.62 168 HIS A N 1
ATOM 1344 C CA . HIS A 1 168 ? -25.002 -10.494 21.548 1.00 49.62 168 HIS A CA 1
ATOM 1345 C C . HIS A 1 168 ? -24.237 -10.535 22.882 1.00 49.62 168 HIS A C 1
ATOM 1347 O O . HIS A 1 168 ? -24.436 -11.456 23.668 1.00 49.62 168 HIS A O 1
ATOM 1353 N N . LYS A 1 169 ? -23.361 -9.558 23.163 1.00 47.47 169 LYS A N 1
ATOM 1354 C CA . LYS A 1 169 ? -22.528 -9.544 24.389 1.00 47.47 169 LYS A CA 1
ATOM 1355 C C . LYS A 1 169 ? -22.937 -8.514 25.441 1.00 47.47 169 LYS A C 1
ATOM 1357 O O . LYS A 1 169 ? -22.423 -8.566 26.548 1.00 47.47 169 LYS A O 1
ATOM 1362 N N . ILE A 1 170 ? -23.849 -7.597 25.118 1.00 52.94 170 ILE A N 1
ATOM 1363 C CA . ILE A 1 170 ? -24.333 -6.595 26.084 1.00 52.94 170 ILE A CA 1
ATOM 1364 C C . ILE A 1 170 ? -25.511 -7.137 26.912 1.00 52.94 170 ILE A C 1
ATOM 1366 O O . ILE A 1 170 ? -25.684 -6.714 28.048 1.00 52.94 170 ILE A O 1
ATOM 1370 N N . ALA A 1 171 ? -26.265 -8.117 26.397 1.00 51.09 171 ALA A N 1
ATOM 1371 C CA . ALA A 1 171 ? -27.389 -8.715 27.124 1.00 51.09 171 ALA A CA 1
ATOM 1372 C C . ALA A 1 171 ? -26.959 -9.473 28.398 1.00 51.09 171 ALA A C 1
ATOM 1374 O O . ALA A 1 171 ? -27.665 -9.419 29.391 1.00 51.09 171 ALA A O 1
ATOM 1375 N N . HIS A 1 172 ? -25.771 -10.089 28.411 1.00 49.62 172 HIS A N 1
ATOM 1376 C CA . HIS A 1 172 ? -25.261 -10.844 29.569 1.00 49.62 172 HIS A CA 1
ATOM 1377 C C . HIS A 1 172 ? -24.467 -10.013 30.592 1.00 49.62 172 HIS A C 1
ATOM 1379 O O . HIS A 1 172 ? -23.956 -10.567 31.554 1.00 49.62 172 HIS A O 1
ATOM 1385 N N . LEU A 1 173 ? -24.311 -8.702 30.382 1.00 49.28 173 LEU A N 1
ATOM 1386 C CA . LEU A 1 173 ? -23.640 -7.802 31.338 1.00 49.28 173 LEU A CA 1
ATOM 1387 C C . LEU A 1 173 ? -24.631 -6.853 32.028 1.00 49.28 173 LEU A C 1
ATOM 1389 O O . LEU A 1 173 ? -24.228 -5.854 32.620 1.00 49.28 173 LEU A O 1
ATOM 1393 N N . LYS A 1 174 ? -25.928 -7.144 31.900 1.00 45.75 174 LYS A N 1
ATOM 1394 C CA . LYS A 1 174 ? -27.025 -6.388 32.506 1.00 45.75 174 LYS A CA 1
ATOM 1395 C C . LYS A 1 174 ? -27.915 -7.236 33.423 1.00 45.75 174 LYS A C 1
ATOM 1397 O O . LYS A 1 174 ? -28.933 -6.717 33.871 1.00 45.75 174 LYS A O 1
ATOM 1402 N N . GLU A 1 175 ? -27.517 -8.478 33.693 1.00 41.00 175 GLU A N 1
ATOM 1403 C CA . GLU A 1 175 ? -28.104 -9.349 34.721 1.00 41.00 175 GLU A CA 1
ATOM 1404 C C . GLU A 1 175 ? -27.120 -9.520 35.878 1.00 41.00 175 GLU A C 1
ATOM 1406 O O . GLU A 1 175 ? -25.910 -9.685 35.591 1.00 41.00 175 GLU A O 1
#

Secondary structure (DSSP, 8-state):
-TTT-HHHHHHHHHHHHHHHHHHHHS--HHHHHHHHHHHHHHHHHHHHHHHHS---GGG----EEEE-SSTTTTHHHHHHHHHHHTTSS-EEEEEEE-S---HHHHHHHHHHHHHHHHHHHHTT-TTEEEEEEE-SSHHHHHHHHHHHSEETTEE--EEEE-----TTTSGGG--

Organism: Meloidogyne enterolobii (NCBI:txid390850)

Foldseek 3Di:
DCVVPVVVVVVVVVVVVVVVVVVVVPPPPVVVVVVVVVVVVVVVVVVVVVLVDDDDPVDDAAAEEEAQAQCVVVVVLVVVVCVRNVLVAAYEYEHEAQADDDPVVVVVQVVSQVVVVVVCVVVVRHNYGYDYDYHNDPVVSVVVCQVPAADRVNHHDYYHYDDDPPPPPVVVVVD

Sequence (175 aa):
MFIISWWTALLTFFFFVAIYIYVAHRKLTSIGVHLHKLILSKCFTICFKLERTEEHVKNYRPQILVLSGNPASRAGLVDFAYSITKGNSLLMCGYIIPYKPCNTVFTMLQTFNQQLRDWFVSRHLKGTFAVTVANPNLRAGAQTLLQIAGLGKLRTNIILMGFKQIGHKIAHLKE

InterPro domains:
  IPR004842 SLC12A transporter family [PTHR11827] (1-166)
  IPR018491 SLC12A transporter, C-terminal [PF03522] (74-165)